Protein AF-A0A7Y2DG02-F1 (afdb_monomer_lite)

Structure (mmCIF, N/CA/C/O backbone):
data_AF-A0A7Y2DG02-F1
#
_entry.id   AF-A0A7Y2DG02-F1
#
loop_
_atom_site.group_PDB
_atom_site.id
_atom_site.type_symbol
_atom_site.label_atom_id
_atom_site.label_alt_id
_atom_site.label_comp_id
_atom_site.label_asym_id
_atom_site.label_entity_id
_atom_site.label_seq_id
_atom_site.pdbx_PDB_ins_code
_atom_s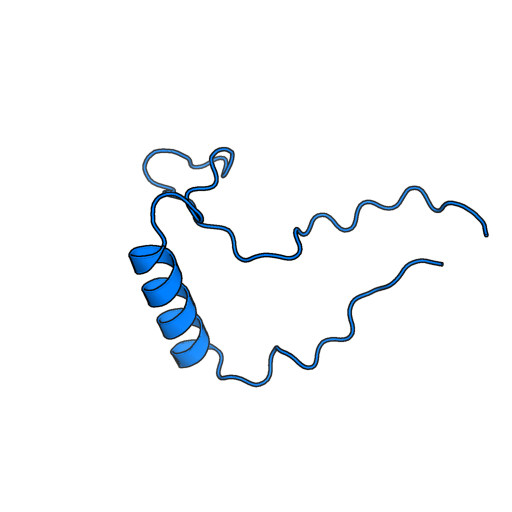ite.Cartn_x
_atom_site.Cartn_y
_atom_site.Cartn_z
_atom_site.occupancy
_atom_site.B_iso_or_equiv
_atom_site.auth_seq_id
_atom_site.auth_comp_id
_atom_site.auth_asym_id
_atom_site.auth_atom_id
_atom_site.pdbx_PDB_model_num
ATOM 1 N N . ALA A 1 1 ? 26.516 -12.875 14.592 1.00 55.41 1 ALA A N 1
ATOM 2 C CA . ALA A 1 1 ? 25.620 -11.984 13.843 1.00 55.41 1 ALA A CA 1
ATOM 3 C C . ALA A 1 1 ? 25.674 -10.648 14.552 1.00 55.41 1 ALA A C 1
ATOM 5 O O . ALA A 1 1 ? 25.376 -10.609 15.743 1.00 55.41 1 ALA A O 1
ATOM 6 N N . GLU A 1 2 ? 26.206 -9.623 13.893 1.00 58.38 2 GLU A N 1
ATOM 7 C CA . GLU A 1 2 ? 26.153 -8.259 14.417 1.00 58.38 2 GLU A CA 1
ATOM 8 C C . GLU A 1 2 ? 24.731 -7.749 14.178 1.00 58.38 2 GLU A C 1
ATOM 10 O O . GLU A 1 2 ? 24.258 -7.746 13.049 1.00 58.38 2 GLU A O 1
ATOM 15 N N . GLN A 1 3 ? 24.016 -7.368 15.237 1.00 59.59 3 GLN A N 1
ATOM 16 C CA . GLN A 1 3 ? 22.747 -6.661 15.078 1.00 59.59 3 GLN A CA 1
ATOM 17 C C . GLN A 1 3 ? 23.052 -5.273 14.513 1.00 59.59 3 GLN A C 1
ATOM 19 O O . GLN A 1 3 ? 23.487 -4.380 15.240 1.00 59.59 3 GLN A O 1
ATOM 24 N N . VAL A 1 4 ? 22.861 -5.097 13.208 1.00 64.25 4 VAL A N 1
ATOM 25 C CA . VAL A 1 4 ? 22.868 -3.768 12.601 1.00 64.25 4 VAL A CA 1
ATOM 26 C C . VAL A 1 4 ? 21.542 -3.083 12.939 1.00 64.25 4 VAL A C 1
ATOM 28 O O . VAL A 1 4 ? 20.469 -3.602 12.645 1.00 64.25 4 VAL A O 1
ATOM 31 N N . ASN A 1 5 ? 21.608 -1.929 13.608 1.00 64.81 5 ASN A N 1
ATOM 32 C CA . ASN A 1 5 ? 20.447 -1.127 14.020 1.00 64.81 5 ASN A CA 1
ATOM 33 C C . ASN A 1 5 ? 19.842 -0.373 12.821 1.00 64.81 5 ASN A C 1
ATOM 35 O O . ASN A 1 5 ? 19.829 0.857 12.801 1.00 64.81 5 ASN A O 1
ATOM 39 N N . ILE A 1 6 ? 19.435 -1.095 11.780 1.00 67.31 6 ILE A N 1
ATOM 40 C CA . ILE A 1 6 ? 18.891 -0.508 10.556 1.00 67.31 6 ILE A CA 1
ATOM 41 C C . ILE A 1 6 ? 17.399 -0.819 10.496 1.00 67.31 6 ILE A C 1
ATOM 43 O O . ILE A 1 6 ? 16.992 -1.975 10.406 1.00 67.31 6 ILE A O 1
ATOM 47 N N . GLU A 1 7 ? 16.591 0.235 10.527 1.00 66.56 7 GLU A N 1
ATOM 48 C CA . GLU A 1 7 ? 15.158 0.168 10.267 1.00 66.56 7 GLU A CA 1
ATOM 49 C C . GLU A 1 7 ? 14.934 0.266 8.753 1.00 66.56 7 GLU A C 1
ATOM 51 O O . GLU A 1 7 ? 15.376 1.220 8.115 1.00 66.56 7 GLU A O 1
ATOM 56 N N . LEU A 1 8 ? 14.262 -0.725 8.160 1.00 72.00 8 LEU A N 1
ATOM 57 C CA . LEU A 1 8 ? 13.991 -0.748 6.715 1.00 72.00 8 LEU A CA 1
ATOM 58 C C . LEU A 1 8 ? 12.904 0.261 6.299 1.00 72.00 8 LEU A C 1
ATOM 60 O O . LEU A 1 8 ? 12.781 0.591 5.121 1.00 72.00 8 LEU A O 1
ATOM 64 N N . GLY A 1 9 ? 12.126 0.769 7.262 1.00 68.06 9 GLY A N 1
ATOM 65 C CA . GLY A 1 9 ? 11.110 1.802 7.042 1.00 68.06 9 GLY A CA 1
ATOM 66 C C . GLY A 1 9 ? 9.904 1.355 6.207 1.00 68.06 9 GLY A C 1
ATOM 67 O O . GLY A 1 9 ? 9.039 2.175 5.912 1.00 68.06 9 GLY A O 1
ATOM 68 N N . ASN A 1 10 ? 9.819 0.078 5.827 1.00 72.75 10 ASN A N 1
ATOM 69 C CA . ASN A 1 10 ? 8.691 -0.511 5.115 1.00 72.75 10 ASN A CA 1
ATOM 70 C C . ASN A 1 10 ? 7.994 -1.573 5.975 1.00 72.75 10 ASN A C 1
ATOM 72 O O . ASN A 1 10 ? 8.638 -2.314 6.713 1.00 72.75 10 ASN A O 1
ATOM 76 N N . MET A 1 11 ? 6.667 -1.662 5.858 1.00 79.56 11 MET A N 1
ATOM 77 C CA . MET A 1 11 ? 5.939 -2.844 6.327 1.00 79.56 11 MET A CA 1
ATOM 78 C C . MET A 1 11 ? 5.792 -3.851 5.187 1.00 79.56 11 MET A C 1
ATOM 80 O O . MET A 1 11 ? 5.773 -3.471 4.016 1.00 79.56 11 MET A O 1
ATOM 84 N N . ASP A 1 12 ? 5.629 -5.123 5.544 1.00 79.44 12 ASP A N 1
ATOM 85 C CA . ASP A 1 12 ? 5.504 -6.227 4.585 1.00 79.44 12 ASP A CA 1
ATOM 86 C C . ASP A 1 12 ? 4.215 -6.160 3.743 1.00 79.44 12 ASP A C 1
ATOM 88 O O . ASP A 1 12 ? 4.142 -6.726 2.652 1.00 79.44 12 ASP A O 1
ATOM 92 N N . GLY A 1 13 ? 3.181 -5.479 4.249 1.00 87.38 13 GLY A N 1
ATO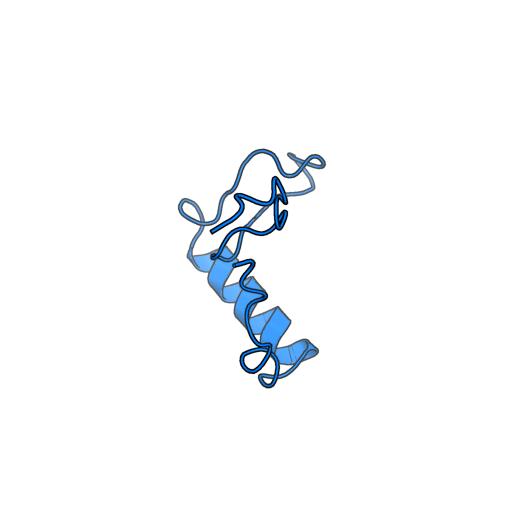M 93 C CA . GLY A 1 13 ? 1.865 -5.380 3.621 1.00 87.38 13 GLY A CA 1
ATOM 94 C C . GLY A 1 13 ? 1.582 -4.022 2.984 1.00 87.38 13 GLY A C 1
ATOM 95 O O . GLY A 1 13 ? 2.105 -2.988 3.405 1.00 87.38 13 GLY A O 1
ATOM 96 N N . TYR A 1 14 ? 0.676 -4.022 2.002 1.00 92.88 14 TYR A N 1
ATOM 97 C CA . TYR A 1 14 ? 0.090 -2.786 1.490 1.00 92.88 14 TYR A CA 1
ATOM 98 C C . TYR A 1 14 ? -0.638 -2.031 2.607 1.00 92.88 14 TYR A C 1
ATOM 100 O O . TYR A 1 14 ? -1.348 -2.623 3.421 1.00 92.88 14 TYR A O 1
ATOM 108 N N . GLN A 1 15 ? -0.486 -0.713 2.603 1.00 95.81 15 GLN A N 1
ATOM 109 C CA . GLN A 1 15 ? -1.142 0.197 3.535 1.00 95.81 15 GLN A CA 1
ATOM 110 C C . GLN A 1 15 ? -2.113 1.090 2.762 1.00 95.81 15 GLN A C 1
ATOM 112 O O . GLN A 1 15 ? -1.885 1.385 1.586 1.00 95.81 15 GLN A O 1
ATOM 117 N N . LEU A 1 16 ? -3.196 1.507 3.416 1.00 97.62 16 LEU A N 1
ATOM 118 C CA . LEU A 1 16 ? -4.219 2.370 2.831 1.00 97.62 16 LEU A CA 1
ATOM 119 C C . LEU A 1 16 ? -4.442 3.584 3.729 1.00 97.62 16 LEU A C 1
ATOM 121 O O . LEU A 1 16 ? -4.755 3.415 4.902 1.00 97.62 16 LEU A O 1
ATOM 125 N N . TYR A 1 17 ? -4.344 4.785 3.162 1.00 97.75 17 TYR A N 1
ATOM 126 C CA . TYR A 1 17 ? -4.515 6.046 3.885 1.00 97.75 17 TYR A CA 1
ATOM 127 C C . TYR A 1 17 ? -5.462 6.976 3.137 1.00 97.75 17 TYR A C 1
ATOM 129 O O . TYR A 1 17 ? -5.409 7.065 1.908 1.00 97.75 17 TYR A O 1
ATOM 137 N N . ASP A 1 18 ? -6.299 7.692 3.885 1.00 98.00 18 ASP A N 1
ATOM 138 C CA . ASP A 1 18 ? -7.110 8.782 3.353 1.00 98.00 18 ASP A CA 1
ATOM 139 C C . ASP A 1 18 ? -6.404 10.114 3.606 1.00 98.00 18 ASP A C 1
ATOM 141 O O . ASP A 1 18 ? -6.465 10.665 4.698 1.00 98.00 18 ASP A O 1
ATOM 145 N N . LEU A 1 19 ? -5.746 10.653 2.579 1.00 97.62 19 LEU A N 1
ATOM 146 C CA . LEU A 1 19 ? -4.970 11.891 2.696 1.00 97.62 19 LEU A CA 1
ATOM 147 C C . LEU A 1 19 ? -5.831 13.144 2.901 1.00 97.62 19 LEU A C 1
ATOM 149 O O . LEU A 1 19 ? -5.275 14.209 3.161 1.00 97.62 19 LEU A O 1
ATOM 153 N N . SER A 1 20 ? -7.156 13.057 2.746 1.00 97.94 20 SER A N 1
ATOM 154 C CA . SER A 1 20 ? -8.037 14.192 3.038 1.00 97.94 20 SER A CA 1
ATOM 155 C C . SER A 1 20 ? -8.240 14.401 4.541 1.00 97.94 20 SER A C 1
ATOM 157 O O . SER A 1 20 ? -8.364 15.543 4.979 1.00 97.94 20 SER A O 1
ATOM 159 N N . GLU A 1 21 ? -8.178 13.318 5.318 1.00 97.00 21 GLU A N 1
ATOM 160 C CA . GLU A 1 21 ? -8.357 13.305 6.776 1.00 97.00 21 GLU A CA 1
ATOM 161 C C . GLU A 1 21 ? -7.034 13.037 7.522 1.00 97.00 21 GLU A C 1
ATOM 163 O O . GLU A 1 21 ? -6.840 13.499 8.644 1.00 97.00 21 GLU A O 1
ATOM 168 N N . ASP A 1 22 ? -6.098 12.326 6.889 1.00 97.44 22 ASP A N 1
ATOM 169 C CA . ASP A 1 22 ? -4.833 11.868 7.461 1.00 97.44 22 ASP A CA 1
ATOM 170 C C . ASP A 1 22 ? -3.661 12.085 6.489 1.00 97.44 22 ASP A C 1
ATOM 172 O O . ASP A 1 22 ? -3.125 11.168 5.861 1.00 97.44 22 ASP A O 1
ATOM 176 N N . VAL A 1 23 ? -3.239 13.347 6.370 1.00 97.50 23 VAL A N 1
ATOM 177 C CA . VAL A 1 23 ? -2.045 13.739 5.597 1.00 97.50 23 VAL A CA 1
ATOM 178 C C . VAL A 1 23 ? -0.767 13.075 6.131 1.00 97.50 23 VAL A C 1
ATOM 180 O O . VAL A 1 23 ? 0.176 12.876 5.363 1.00 97.50 23 VAL A O 1
ATOM 183 N N . GLY A 1 24 ? -0.726 12.750 7.428 1.00 97.00 24 GLY A N 1
ATOM 184 C CA . GLY A 1 24 ? 0.428 12.149 8.098 1.00 97.00 24 GLY A CA 1
ATOM 185 C C . GLY A 1 24 ? 0.594 10.654 7.838 1.00 97.00 24 GLY A C 1
ATOM 186 O O . GLY A 1 24 ? 1.688 10.140 8.057 1.00 97.00 24 GLY A O 1
ATOM 187 N N . GLN A 1 25 ? -0.446 9.986 7.325 1.00 96.56 25 GLN A N 1
ATOM 188 C CA . GLN A 1 25 ? -0.477 8.537 7.105 1.00 96.56 25 GLN A CA 1
ATOM 189 C C . GLN A 1 25 ? -0.263 7.753 8.409 1.00 96.56 25 GLN A C 1
ATOM 191 O O . GLN A 1 25 ? 0.490 6.783 8.461 1.00 96.56 25 GLN A O 1
ATOM 196 N N . GLU A 1 26 ? -0.914 8.189 9.486 1.00 95.81 26 GLU A N 1
ATOM 197 C CA . GLU A 1 26 ? -0.788 7.573 10.810 1.00 95.81 26 GLU A CA 1
ATOM 198 C C . GLU A 1 26 ? -1.795 6.426 11.020 1.00 95.81 26 GLU A C 1
ATOM 200 O O . GLU A 1 26 ? -1.537 5.491 11.781 1.00 95.81 26 GLU A O 1
ATOM 205 N N . ASN A 1 27 ? -2.937 6.463 10.328 1.00 97.00 27 ASN A N 1
ATOM 206 C CA . ASN A 1 27 ? -4.072 5.562 10.516 1.00 97.00 27 ASN A CA 1
ATOM 207 C C . ASN A 1 27 ? -4.254 4.651 9.301 1.00 97.00 27 ASN A C 1
ATOM 209 O O . ASN A 1 27 ? -4.942 4.987 8.337 1.00 97.00 27 ASN A O 1
ATOM 213 N N . ASN A 1 28 ? -3.660 3.459 9.354 1.00 96.81 28 ASN A N 1
ATOM 214 C CA . ASN A 1 28 ? -3.787 2.484 8.275 1.00 96.81 28 ASN A CA 1
ATOM 215 C C . ASN A 1 28 ? -5.209 1.892 8.211 1.00 96.81 28 ASN A C 1
ATOM 217 O O . ASN A 1 28 ? -5.672 1.230 9.138 1.00 96.81 28 ASN A O 1
ATOM 221 N N . LEU A 1 29 ? -5.872 2.076 7.071 1.00 97.88 29 LEU A N 1
ATOM 222 C CA . LEU A 1 29 ? -7.235 1.629 6.782 1.00 97.88 29 LEU A CA 1
ATOM 223 C C . LEU A 1 29 ? -7.296 0.308 5.997 1.00 97.88 29 LEU A C 1
ATOM 225 O O . LEU A 1 29 ? -8.371 -0.093 5.555 1.00 97.88 29 LEU A O 1
ATOM 229 N N . ALA A 1 30 ? -6.164 -0.366 5.781 1.00 97.38 30 ALA A N 1
ATOM 230 C CA . ALA A 1 30 ? -6.092 -1.560 4.936 1.00 97.38 30 ALA A CA 1
ATOM 231 C C . ALA A 1 30 ? -7.048 -2.681 5.388 1.00 97.38 30 ALA A C 1
ATOM 233 O O . ALA A 1 30 ? -7.699 -3.308 4.553 1.00 97.38 30 ALA A O 1
ATOM 234 N N . GLU A 1 31 ? -7.163 -2.909 6.700 1.00 97.00 31 GLU A N 1
ATOM 235 C CA . GLU A 1 31 ? -8.035 -3.949 7.264 1.00 97.00 31 GLU A CA 1
ATOM 236 C C . GLU A 1 31 ? -9.510 -3.534 7.307 1.00 97.00 31 GLU A C 1
ATOM 238 O O . GLU A 1 31 ? -10.393 -4.372 7.124 1.00 97.00 31 GLU A O 1
ATOM 243 N N . SER A 1 32 ? -9.788 -2.248 7.541 1.00 97.81 32 SER A N 1
ATOM 244 C CA . SER A 1 32 ? -11.155 -1.731 7.660 1.00 97.81 32 SER A CA 1
ATOM 245 C C . SER A 1 32 ? -11.809 -1.458 6.304 1.00 97.81 32 SER A C 1
ATOM 247 O O . SER A 1 32 ? -13.031 -1.531 6.204 1.00 97.81 32 SER A O 1
ATOM 249 N N . ASN A 1 33 ? -11.014 -1.202 5.258 1.00 97.88 33 ASN A N 1
ATOM 250 C CA . ASN A 1 33 ? -11.477 -0.884 3.905 1.00 97.88 33 ASN A CA 1
ATOM 251 C C . ASN A 1 33 ? -10.842 -1.797 2.827 1.00 97.88 33 ASN A C 1
ATOM 253 O O . ASN A 1 33 ? -10.199 -1.308 1.889 1.00 97.88 33 ASN A O 1
ATOM 257 N N . PRO A 1 34 ? -11.042 -3.127 2.906 1.00 97.50 34 PRO A N 1
ATOM 258 C CA . PRO A 1 34 ? -10.371 -4.092 2.031 1.00 97.50 34 PRO A CA 1
ATOM 259 C C . PRO A 1 34 ? -10.757 -3.951 0.550 1.00 97.50 34 PRO A C 1
ATOM 261 O O . PRO A 1 34 ? -9.923 -4.164 -0.327 1.00 97.50 34 PRO A O 1
ATOM 264 N N . GLU A 1 35 ? -11.995 -3.549 0.247 1.00 98.38 35 GLU A N 1
ATOM 265 C CA . GLU A 1 35 ? -12.455 -3.354 -1.137 1.00 98.38 35 GLU A CA 1
ATOM 266 C C . GLU A 1 35 ? -11.725 -2.186 -1.817 1.00 98.38 35 GLU A C 1
ATOM 268 O O . GLU A 1 35 ? -11.237 -2.316 -2.941 1.00 98.38 35 GLU A O 1
ATOM 273 N N . LYS A 1 36 ? -11.576 -1.056 -1.110 1.00 97.94 36 LYS A N 1
ATOM 274 C CA . LYS A 1 36 ? -10.840 0.111 -1.616 1.00 97.94 36 LYS A CA 1
ATOM 275 C C . LYS A 1 36 ? -9.358 -0.209 -1.793 1.00 97.94 36 LYS A C 1
ATOM 277 O O . LYS A 1 36 ? -8.756 0.201 -2.784 1.00 97.94 36 LYS A O 1
ATOM 282 N N . LEU A 1 37 ? -8.784 -0.981 -0.869 1.00 97.62 37 LEU A N 1
ATOM 283 C CA . LEU A 1 37 ? -7.408 -1.448 -0.987 1.00 97.62 37 LEU A CA 1
ATOM 284 C C . LEU A 1 37 ? -7.209 -2.273 -2.270 1.00 97.62 37 LEU A C 1
ATOM 286 O O . LEU A 1 37 ? -6.273 -2.017 -3.027 1.00 97.62 37 LEU A O 1
ATOM 290 N N . GLN A 1 38 ? -8.106 -3.221 -2.554 1.00 97.56 38 GLN A N 1
ATOM 291 C CA . GLN A 1 38 ? -8.043 -4.033 -3.773 1.00 97.56 38 GLN A CA 1
ATOM 292 C C . GLN A 1 38 ? -8.174 -3.191 -5.051 1.00 97.56 38 GLN A C 1
ATOM 294 O O . GLN A 1 38 ? -7.415 -3.399 -5.999 1.00 97.56 38 GLN A O 1
ATOM 299 N N . GLU A 1 39 ? -9.081 -2.212 -5.072 1.00 98.25 39 GLU A N 1
ATOM 300 C CA . GLU A 1 39 ? -9.241 -1.270 -6.189 1.00 98.25 39 GLU A CA 1
ATOM 301 C C . GLU A 1 39 ? -7.946 -0.486 -6.472 1.00 98.25 39 GLU A C 1
ATOM 303 O O . GLU A 1 39 ? -7.519 -0.353 -7.626 1.00 98.25 39 GLU A O 1
ATOM 308 N N . MET A 1 40 ? -7.284 0.004 -5.420 1.00 97.25 40 MET A N 1
ATOM 309 C CA . MET A 1 40 ? -6.035 0.755 -5.550 1.00 97.25 40 MET A CA 1
ATOM 310 C C . MET A 1 40 ? -4.870 -0.132 -5.997 1.00 97.25 40 MET A C 1
ATOM 312 O O . MET A 1 40 ? -4.095 0.284 -6.859 1.00 97.25 40 MET A O 1
ATOM 316 N N . ILE A 1 41 ? -4.772 -1.366 -5.490 1.00 95.00 41 ILE A N 1
ATOM 317 C CA . ILE A 1 41 ? -3.769 -2.342 -5.946 1.00 95.00 41 ILE A CA 1
ATOM 318 C C . ILE A 1 41 ? -3.968 -2.664 -7.432 1.00 95.00 41 ILE A C 1
ATOM 320 O O . ILE A 1 41 ? -2.995 -2.670 -8.188 1.00 95.00 41 ILE A O 1
ATOM 324 N N . ALA A 1 42 ? -5.210 -2.873 -7.878 1.00 95.88 42 ALA A N 1
ATOM 325 C CA . ALA A 1 42 ? -5.510 -3.129 -9.286 1.00 95.88 42 ALA A CA 1
ATOM 326 C C . ALA A 1 42 ? -5.131 -1.932 -10.176 1.00 95.88 42 ALA A C 1
ATOM 328 O O . ALA A 1 42 ? -4.523 -2.102 -11.234 1.00 95.88 42 ALA A O 1
ATOM 329 N N . SER A 1 43 ? -5.421 -0.711 -9.720 1.00 96.62 43 SER A N 1
ATOM 330 C CA . SER A 1 43 ? -5.045 0.524 -10.419 1.00 96.62 43 SER A CA 1
ATOM 331 C C . SER A 1 43 ? -3.524 0.687 -10.505 1.00 96.62 43 SER A C 1
ATOM 333 O O . SER A 1 43 ? -2.981 0.990 -11.569 1.00 96.62 43 SER A O 1
ATOM 335 N N . PHE A 1 44 ? -2.815 0.415 -9.407 1.00 94.44 44 PHE A N 1
ATOM 336 C CA . PHE A 1 44 ? -1.355 0.393 -9.368 1.00 94.44 44 PHE A CA 1
ATOM 337 C C . PHE A 1 44 ? -0.779 -0.619 -10.366 1.00 94.44 44 PHE A C 1
ATOM 339 O O . PHE A 1 44 ? 0.093 -0.266 -11.161 1.00 94.44 44 PHE A O 1
ATOM 346 N N . GLN A 1 45 ? -1.294 -1.851 -10.380 1.00 93.12 45 GLN A N 1
ATOM 347 C CA . GLN A 1 45 ? -0.879 -2.900 -11.315 1.00 93.12 45 GLN A CA 1
ATOM 348 C C . GLN A 1 45 ? -1.142 -2.520 -12.774 1.00 93.12 45 GLN A C 1
ATOM 350 O O . GLN A 1 45 ? -0.320 -2.828 -13.632 1.00 93.12 45 GLN A O 1
ATOM 355 N N . ALA A 1 46 ? -2.240 -1.823 -13.069 1.00 94.56 46 ALA A N 1
ATOM 356 C CA . ALA A 1 46 ? -2.535 -1.355 -14.420 1.00 94.56 46 ALA A CA 1
ATOM 357 C C . ALA A 1 46 ? -1.539 -0.285 -14.908 1.00 94.56 46 ALA A C 1
ATOM 359 O O . ALA A 1 46 ? -1.154 -0.296 -16.075 1.00 94.56 46 ALA A O 1
ATOM 360 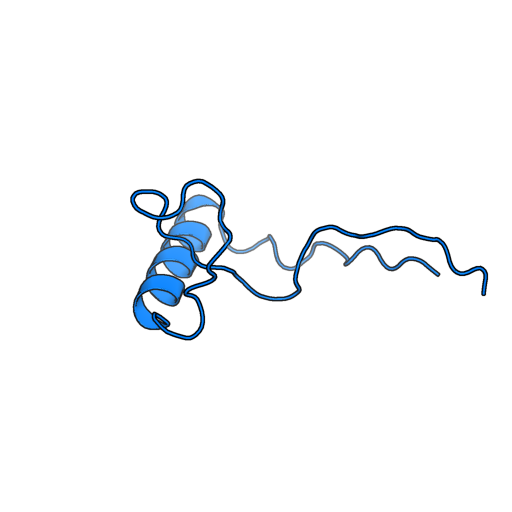N N . ILE A 1 47 ? -1.097 0.617 -14.022 1.00 94.31 47 ILE A N 1
ATOM 361 C CA . ILE A 1 47 ? -0.162 1.708 -14.354 1.00 94.31 47 ILE A CA 1
ATOM 362 C C . ILE A 1 47 ? 1.281 1.203 -14.411 1.00 94.31 47 ILE A C 1
ATOM 364 O O . ILE A 1 47 ? 2.021 1.482 -15.353 1.00 94.31 47 ILE A O 1
ATOM 368 N N . ARG A 1 48 ? 1.699 0.472 -13.378 1.00 90.44 48 ARG A N 1
ATOM 369 C CA . ARG A 1 48 ? 3.068 -0.022 -13.222 1.00 90.44 48 ARG A CA 1
ATOM 370 C C . ARG A 1 48 ? 3.288 -1.263 -14.121 1.00 90.44 48 ARG A C 1
ATOM 372 O O . ARG A 1 48 ? 4.376 -1.468 -14.670 1.00 90.44 48 ARG A O 1
ATOM 379 N N . GLY A 1 49 ? 2.302 -2.148 -14.227 1.00 86.00 49 GLY A N 1
ATOM 380 C CA . GLY A 1 49 ? 2.468 -3.530 -14.694 1.00 86.00 49 GLY A CA 1
ATOM 381 C C . GLY A 1 49 ? 2.952 -4.477 -13.584 1.00 86.00 49 GLY A C 1
ATOM 382 O O . GLY A 1 49 ? 3.354 -4.041 -12.513 1.00 86.00 49 GLY A O 1
ATOM 383 N N . ASN A 1 50 ? 2.978 -5.788 -13.839 1.00 79.12 50 ASN A N 1
ATOM 384 C CA . ASN A 1 50 ? 3.147 -6.813 -12.786 1.00 79.12 50 ASN A CA 1
ATOM 385 C C . ASN A 1 50 ? 4.597 -7.202 -12.441 1.00 79.12 50 ASN A C 1
ATOM 387 O O . ASN A 1 50 ? 4.827 -8.062 -11.596 1.00 79.12 50 ASN A O 1
ATOM 391 N N . ALA A 1 51 ? 5.605 -6.595 -13.068 1.00 76.12 51 ALA A N 1
ATOM 392 C CA . ALA A 1 51 ? 7.000 -7.023 -12.909 1.00 76.12 51 ALA A CA 1
ATOM 393 C C . ALA A 1 51 ? 7.692 -6.490 -11.630 1.00 76.12 51 ALA A C 1
ATOM 395 O O . ALA A 1 51 ? 8.905 -6.296 -11.650 1.00 76.12 51 ALA A O 1
ATOM 396 N N . TYR A 1 52 ? 6.957 -6.131 -10.567 1.00 74.62 52 TYR A N 1
ATOM 397 C CA . TYR A 1 52 ? 7.518 -5.544 -9.329 1.00 74.62 52 TYR A CA 1
ATOM 398 C C . TYR A 1 52 ? 7.736 -6.561 -8.206 1.00 74.62 52 TYR A C 1
ATOM 400 O O . TYR A 1 52 ? 8.392 -6.237 -7.226 1.00 74.62 52 TYR A O 1
ATOM 408 N N . GLY A 1 53 ? 7.233 -7.789 -8.357 1.00 65.75 53 GLY A N 1
ATOM 409 C CA . GLY A 1 53 ? 7.406 -8.859 -7.367 1.00 65.75 53 GLY A CA 1
ATOM 410 C C . GLY A 1 53 ? 8.777 -9.547 -7.385 1.00 65.75 53 GLY A C 1
ATOM 411 O O . GLY A 1 53 ? 8.998 -10.451 -6.594 1.00 65.75 53 GLY A O 1
ATOM 412 N N . GLY A 1 54 ? 9.683 -9.162 -8.292 1.00 62.62 54 GLY A N 1
ATOM 413 C CA . GLY A 1 54 ? 11.036 -9.727 -8.399 1.00 62.62 54 GLY A CA 1
ATOM 414 C C . GLY A 1 54 ? 12.120 -8.908 -7.695 1.00 62.62 54 GLY A C 1
ATOM 415 O O . GLY A 1 54 ? 13.298 -9.129 -7.956 1.00 62.62 54 GLY A O 1
ATOM 416 N N . ILE A 1 55 ? 11.743 -7.919 -6.881 1.00 67.44 55 ILE A N 1
ATOM 417 C CA . ILE A 1 55 ? 12.705 -7.138 -6.101 1.00 67.44 55 ILE A CA 1
ATOM 418 C C . ILE A 1 55 ? 13.098 -7.999 -4.901 1.00 67.44 55 ILE A C 1
ATOM 420 O O . ILE A 1 55 ? 12.253 -8.296 -4.060 1.00 67.44 55 ILE A O 1
ATOM 424 N N . GLU A 1 56 ? 14.358 -8.435 -4.851 1.00 65.75 56 GLU A N 1
ATOM 425 C CA . GLU A 1 56 ? 14.887 -9.155 -3.693 1.00 65.75 56 GLU A CA 1
ATOM 426 C C . GLU A 1 56 ? 14.721 -8.284 -2.445 1.00 65.75 56 GLU A C 1
ATOM 428 O O . GLU A 1 56 ? 15.149 -7.126 -2.414 1.00 65.75 56 GLU A O 1
ATOM 433 N N . GLN A 1 57 ? 14.057 -8.834 -1.428 1.00 67.38 57 GLN A N 1
ATOM 434 C CA . GLN A 1 57 ? 13.935 -8.173 -0.139 1.00 67.38 57 GLN A CA 1
ATOM 435 C C . GLN A 1 57 ? 15.344 -8.003 0.432 1.00 67.38 57 GLN A C 1
ATOM 437 O O . GLN A 1 57 ? 16.107 -8.965 0.534 1.00 67.38 57 GLN A O 1
ATOM 442 N N . LEU A 1 58 ? 15.706 -6.763 0.761 1.00 68.56 58 LEU A N 1
ATOM 443 C CA . LEU A 1 58 ? 16.977 -6.460 1.409 1.00 68.56 58 LEU A CA 1
ATOM 444 C C . LEU A 1 58 ? 16.971 -7.094 2.806 1.00 68.56 58 LEU A C 1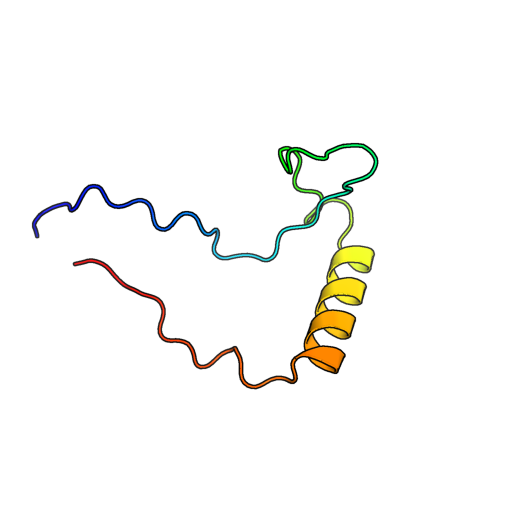
ATOM 446 O O . LEU A 1 58 ? 16.370 -6.558 3.733 1.00 68.56 58 LEU A O 1
ATOM 450 N N . GLU A 1 59 ? 17.629 -8.244 2.950 1.00 64.69 59 GLU A N 1
ATOM 451 C CA . GLU A 1 59 ? 17.901 -8.863 4.246 1.00 64.69 59 GLU A CA 1
ATOM 452 C C . GLU A 1 59 ? 19.2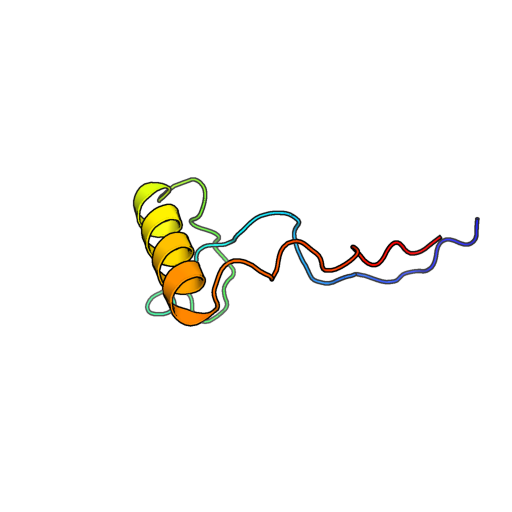39 -8.360 4.795 1.00 64.69 59 GLU A C 1
ATOM 454 O O . GLU A 1 59 ? 20.285 -8.493 4.155 1.00 64.69 59 GLU A O 1
ATOM 459 N N . LEU A 1 60 ? 19.216 -7.809 6.007 1.00 61.84 60 LEU A N 1
ATOM 460 C CA . LEU A 1 60 ? 20.419 -7.415 6.733 1.00 61.84 60 LEU A CA 1
ATOM 461 C C . LEU A 1 60 ? 20.801 -8.547 7.700 1.00 61.84 60 LEU A C 1
ATOM 463 O O . LEU A 1 60 ? 19.995 -8.927 8.549 1.00 61.84 60 LEU A O 1
ATOM 467 N N . LYS A 1 61 ? 22.004 -9.113 7.536 1.00 60.84 61 LYS A N 1
ATOM 468 C CA . LYS A 1 61 ? 22.564 -10.207 8.355 1.00 60.84 61 LYS A CA 1
ATOM 469 C C . LYS A 1 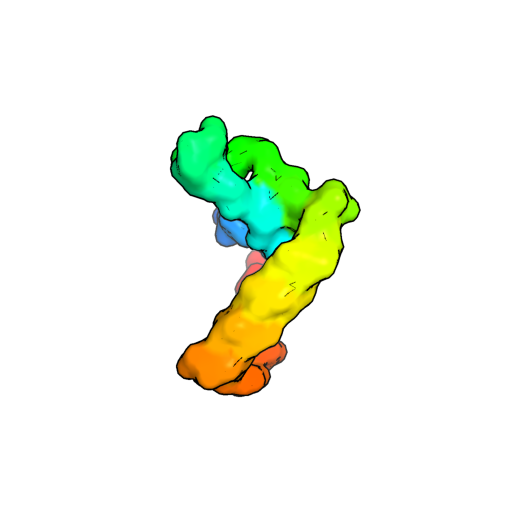61 ? 23.692 -9.732 9.259 1.00 60.84 61 LYS A C 1
ATOM 471 O O . LYS A 1 61 ? 24.427 -8.824 8.817 1.00 60.84 61 LYS A O 1
#

Radius of gyration: 15.05 Å; chains: 1; bounding box: 39×26×30 Å

Foldseek 3Di:
DDPDPDDPPDDPDDFDDDCVVCVPSPDTCCVVCVVVSVVVVVVVCVVVPDPPVPPPDDDDD

pLDDT: mean 84.85, std 14.63, range [55.41, 98.38]

Secondary structure (DSSP, 8-state):
-----------SS-----TTT-TT--S--TTT-HHHHHHHHHHHHHHH-STTTT-------

Sequence (61 aa):
AEQVNIELGNMDGYQLYDLSEDVGQENNLAESNPEKLQEMIASFQAIRGNAYGGIEQLELK